Protein AF-A0A8H7N0M4-F1 (afdb_monomer)

Organism: Bionectria ochroleuca (NCBI:txid29856)

Mean predicted aligned error: 11.29 Å

Nearest PDB structures (foldseek):
  6o60-assembly1_C  TM=7.473E-01  e=7.777E-02  Homo sapiens
  1fs2-assembly1_C  TM=5.526E-01  e=7.542E-01  Homo sapiens
  5hzr-assembly1_A  TM=4.269E-01  e=5.335E+00  Thermothelomyces thermophilus ATCC 42464
  4cdg-assembly1_A  TM=2.765E-01  e=8.839E+00  Homo sapiens

Structure (mmCIF, N/CA/C/O backbone):
data_AF-A0A8H7N0M4-F1
#
_entry.id   AF-A0A8H7N0M4-F1
#
loop_
_atom_site.group_PDB
_atom_site.id
_atom_site.type_symbol
_atom_site.label_atom_id
_atom_site.label_alt_id
_atom_site.label_comp_id
_atom_site.label_asym_id
_atom_site.label_entity_id
_atom_site.label_seq_id
_atom_site.pdbx_PDB_ins_code
_atom_site.Cartn_x
_atom_site.Cartn_y
_atom_site.Cartn_z
_atom_site.occupancy
_atom_site.B_iso_or_equiv
_atom_site.auth_seq_id
_atom_site.auth_comp_id
_atom_site.auth_asym_id
_atom_site.auth_atom_id
_atom_site.pdbx_PDB_model_num
ATOM 1 N N . MET A 1 1 ? -37.286 21.364 18.394 1.00 40.56 1 MET A N 1
ATOM 2 C CA . MET A 1 1 ? -36.042 21.960 18.917 1.00 40.56 1 MET A CA 1
ATOM 3 C C . MET A 1 1 ? -35.105 20.818 19.256 1.00 40.56 1 MET A C 1
ATOM 5 O O . MET A 1 1 ? -35.289 20.186 20.285 1.00 40.56 1 MET A O 1
ATOM 9 N N . LEU A 1 2 ? -34.207 20.473 18.334 1.00 48.31 2 LEU A N 1
ATOM 10 C CA . LEU A 1 2 ? -33.086 19.583 18.626 1.00 48.31 2 LEU A CA 1
ATOM 11 C C . LEU A 1 2 ? -32.040 20.456 19.313 1.00 48.31 2 LEU A C 1
ATOM 13 O O . LEU A 1 2 ? -31.612 21.458 18.748 1.00 48.31 2 LEU A O 1
ATOM 17 N N . SER A 1 3 ? -31.740 20.155 20.569 1.00 50.47 3 SER A N 1
ATOM 18 C CA . SER A 1 3 ? -30.625 20.766 21.277 1.00 50.47 3 SER A CA 1
ATOM 19 C 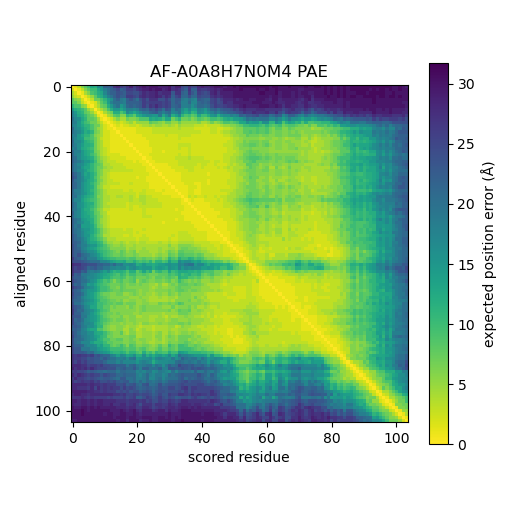C . SER A 1 3 ? -29.337 20.253 20.638 1.00 50.47 3 SER A C 1
ATOM 21 O O . SER A 1 3 ? -28.960 19.105 20.872 1.00 50.47 3 SER A O 1
ATOM 23 N N . ASP A 1 4 ? -28.701 21.077 19.809 1.00 56.78 4 ASP A N 1
ATOM 24 C CA . ASP A 1 4 ? -27.330 20.849 19.363 1.00 56.78 4 ASP A CA 1
ATOM 25 C C . ASP A 1 4 ? -26.419 20.969 20.585 1.00 56.78 4 ASP A C 1
ATOM 27 O O . ASP A 1 4 ? -26.105 22.065 21.050 1.00 56.78 4 ASP A O 1
ATOM 31 N N . ASP A 1 5 ? -26.064 19.821 21.158 1.00 61.25 5 ASP A N 1
ATOM 32 C CA . ASP A 1 5 ? -25.096 19.731 22.240 1.00 61.25 5 ASP A CA 1
ATOM 33 C C . ASP A 1 5 ? -23.703 20.048 21.657 1.00 61.25 5 ASP A C 1
ATOM 35 O O . ASP A 1 5 ? -23.198 19.266 20.835 1.00 61.25 5 ASP A O 1
ATOM 39 N N . PRO A 1 6 ? -23.068 21.177 22.034 1.00 57.22 6 PRO A N 1
ATOM 40 C CA . PRO A 1 6 ? -21.810 21.642 21.442 1.00 57.22 6 PRO A CA 1
ATOM 41 C C . PRO A 1 6 ? -20.619 20.716 21.739 1.00 57.22 6 PRO A C 1
ATOM 43 O O . PRO A 1 6 ? -19.531 20.926 21.208 1.00 57.22 6 PRO A O 1
ATOM 46 N N . ASN A 1 7 ? -20.827 19.684 22.565 1.00 55.97 7 ASN A N 1
ATOM 47 C CA . ASN A 1 7 ? -19.855 18.650 22.906 1.00 55.97 7 ASN A CA 1
ATOM 48 C C . ASN A 1 7 ? -20.268 17.241 22.461 1.00 55.97 7 ASN A C 1
ATOM 50 O O . ASN A 1 7 ? -19.643 16.266 22.894 1.00 55.97 7 ASN A O 1
ATOM 54 N N . SER A 1 8 ? -21.266 17.096 21.580 1.00 59.00 8 SER A N 1
ATOM 55 C CA . SER A 1 8 ? -21.537 15.810 20.931 1.00 59.00 8 SER A CA 1
ATOM 56 C C . SER A 1 8 ? -20.388 15.476 19.974 1.00 59.00 8 SER A C 1
ATOM 58 O O . SER A 1 8 ? -20.399 15.731 18.775 1.00 59.00 8 SER A O 1
ATOM 60 N N . ASN A 1 9 ? -19.314 14.933 20.537 1.00 61.47 9 ASN A N 1
ATOM 61 C CA . ASN A 1 9 ? -18.162 14.461 19.797 1.00 61.47 9 ASN A CA 1
ATOM 62 C C . ASN A 1 9 ? -18.599 13.172 19.090 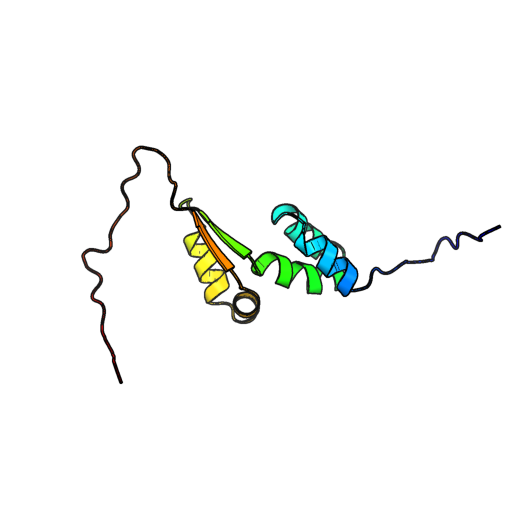1.00 61.47 9 ASN A C 1
ATOM 64 O O . ASN A 1 9 ? -18.399 12.069 19.606 1.00 61.47 9 ASN A O 1
ATOM 68 N N . VAL A 1 10 ? -19.313 13.323 17.969 1.00 67.56 10 VAL A N 1
ATOM 69 C CA . VAL A 1 10 ? -19.811 12.222 17.144 1.00 67.56 10 VAL A CA 1
ATOM 70 C C . VAL A 1 10 ? -18.592 11.472 16.622 1.00 67.56 10 VAL A C 1
ATOM 72 O O . VAL A 1 10 ? -17.989 11.818 15.607 1.00 67.56 10 VAL A O 1
ATOM 75 N N . LYS A 1 11 ? -18.182 10.445 17.365 1.00 72.38 11 LYS A N 1
ATOM 76 C CA . LYS A 1 11 ? -17.113 9.546 16.955 1.00 72.38 11 LYS A CA 1
ATOM 77 C C . LYS A 1 11 ? -17.670 8.637 15.874 1.00 72.38 11 LYS A C 1
ATOM 79 O O . LYS A 1 11 ? -18.514 7.786 16.144 1.00 72.38 11 LYS A O 1
ATOM 84 N N . LEU A 1 12 ? -17.172 8.812 14.656 1.00 81.75 12 LEU A N 1
ATOM 85 C CA . LEU A 1 12 ? -17.388 7.847 13.586 1.00 81.75 12 LEU A CA 1
ATOM 86 C C . LEU A 1 12 ? -16.882 6.477 14.049 1.00 81.75 12 LEU A C 1
ATOM 88 O O . LEU A 1 12 ? -15.786 6.369 14.610 1.00 81.75 12 LEU A O 1
ATOM 92 N N . SER A 1 13 ? -17.685 5.437 13.824 1.00 88.75 13 SER A N 1
ATOM 93 C CA . SER A 1 13 ? -17.256 4.070 14.105 1.00 88.75 13 SER A CA 1
ATOM 94 C C . SER A 1 13 ? -16.079 3.687 13.203 1.00 88.75 13 SER A C 1
ATOM 96 O O . SER A 1 13 ? -15.897 4.240 12.113 1.00 88.75 13 SER A O 1
ATOM 98 N N . ALA A 1 14 ? -15.282 2.714 13.648 1.00 88.06 14 ALA A N 1
ATOM 99 C CA . ALA A 1 14 ? -14.167 2.197 12.859 1.00 88.06 14 ALA A CA 1
ATOM 100 C C . ALA A 1 14 ? -14.628 1.671 11.487 1.00 88.06 14 ALA A C 1
ATOM 102 O O . ALA A 1 14 ? -13.930 1.877 10.498 1.00 88.06 14 ALA A O 1
ATOM 103 N N . ASP A 1 15 ? -15.822 1.076 11.411 1.00 88.75 15 ASP A N 1
ATOM 104 C CA . ASP A 1 15 ? -16.393 0.551 10.166 1.00 88.75 15 ASP A CA 1
ATOM 105 C C . ASP A 1 15 ? -16.710 1.661 9.159 1.00 88.75 15 ASP A C 1
ATOM 107 O O . ASP A 1 15 ? -16.426 1.528 7.967 1.00 88.75 15 ASP A O 1
ATOM 111 N N . ILE A 1 16 ? -17.247 2.791 9.632 1.00 91.50 16 ILE A N 1
ATOM 112 C CA . ILE A 1 16 ? -17.520 3.943 8.767 1.00 91.50 16 ILE A CA 1
ATOM 113 C C . ILE A 1 16 ? -16.203 4.567 8.299 1.00 91.50 16 ILE A C 1
ATOM 115 O O . ILE A 1 16 ? -16.048 4.849 7.111 1.00 91.50 16 ILE A O 1
ATOM 119 N N . LEU A 1 17 ? -15.228 4.730 9.201 1.00 91.12 17 LEU A N 1
ATOM 120 C CA . LEU A 1 17 ? -13.894 5.215 8.834 1.00 91.12 17 LEU A CA 1
ATOM 121 C C . LEU A 1 17 ? -13.243 4.309 7.788 1.00 91.12 17 LEU A C 1
ATOM 123 O O . LEU A 1 17 ? -12.686 4.794 6.807 1.00 91.12 17 LEU A O 1
ATOM 127 N N . TYR A 1 18 ? -13.363 2.995 7.957 1.00 90.62 18 TYR A N 1
ATOM 128 C CA . TYR A 1 18 ? -12.838 2.013 7.022 1.00 90.62 18 TYR A CA 1
ATOM 129 C C . TYR A 1 18 ? -13.492 2.134 5.645 1.00 90.62 18 TYR A C 1
ATOM 131 O O . TYR A 1 18 ? -12.799 2.153 4.624 1.00 90.62 18 TYR A O 1
ATOM 139 N N . PHE A 1 19 ? -14.820 2.268 5.606 1.00 90.88 19 PHE A N 1
ATOM 140 C CA . PHE A 1 19 ? -15.558 2.461 4.365 1.00 90.88 19 PHE A CA 1
ATOM 141 C C . PHE A 1 19 ? -15.111 3.734 3.632 1.00 90.88 19 PHE A C 1
ATOM 143 O O . PHE A 1 19 ? -14.792 3.676 2.442 1.00 90.88 19 PHE A O 1
ATOM 150 N N . VAL A 1 20 ? -14.994 4.861 4.340 1.00 92.25 20 VAL A N 1
ATOM 151 C CA . VAL A 1 20 ? -14.502 6.130 3.773 1.00 92.25 20 VAL A CA 1
ATOM 152 C C . VAL A 1 20 ? -13.075 5.971 3.235 1.00 92.25 20 VAL A C 1
ATOM 154 O O . VAL A 1 20 ? -12.795 6.281 2.074 1.00 92.25 20 VAL A O 1
ATOM 157 N N . PHE A 1 21 ? -12.174 5.413 4.044 1.00 92.12 21 PHE A N 1
ATOM 158 C CA . PHE A 1 21 ? -10.766 5.231 3.689 1.00 92.12 21 PHE A CA 1
ATOM 159 C C . PHE A 1 21 ? -10.558 4.277 2.510 1.00 92.12 21 PHE A C 1
ATOM 161 O O . PHE A 1 21 ? -9.612 4.448 1.745 1.00 92.12 21 PHE A O 1
ATOM 168 N N . SER A 1 22 ? -11.464 3.324 2.280 1.00 87.75 22 SER A N 1
ATOM 169 C CA . SER A 1 22 ? -11.382 2.426 1.121 1.00 87.75 22 SER A CA 1
ATOM 170 C C . SER A 1 22 ? -11.547 3.131 -0.240 1.00 87.75 22 SER A C 1
ATOM 172 O O . SER A 1 22 ? -11.081 2.602 -1.257 1.00 87.75 22 SER A O 1
ATOM 174 N N . HIS A 1 23 ? -12.134 4.335 -0.243 1.00 90.00 23 HIS A N 1
ATOM 175 C CA . HIS A 1 23 ? -12.357 5.189 -1.418 1.00 90.00 23 HIS A CA 1
ATOM 176 C C . HIS A 1 23 ? -11.430 6.413 -1.463 1.00 90.00 23 HIS A C 1
ATOM 178 O O . HIS A 1 23 ? -11.515 7.221 -2.384 1.00 90.00 23 HIS A O 1
ATOM 184 N N . THR A 1 24 ? -10.553 6.556 -0.473 1.00 90.62 24 THR A N 1
ATOM 185 C CA . THR A 1 24 ? -9.638 7.692 -0.343 1.00 90.62 24 THR A CA 1
ATOM 186 C C . THR A 1 24 ? -8.296 7.377 -1.014 1.00 90.62 24 THR A C 1
ATOM 188 O O . THR A 1 24 ? -7.837 6.233 -1.019 1.00 90.62 24 THR A O 1
ATOM 191 N N . ASP A 1 25 ? -7.650 8.383 -1.597 1.00 88.62 25 ASP A N 1
ATOM 192 C CA . ASP A 1 25 ? -6.338 8.254 -2.228 1.00 88.62 25 ASP A CA 1
ATOM 193 C C . ASP A 1 25 ? -5.202 8.124 -1.194 1.00 88.62 25 ASP A C 1
ATOM 195 O O . ASP A 1 25 ? -5.322 8.521 -0.033 1.00 88.62 25 ASP A O 1
ATOM 199 N N . GLN A 1 26 ? -4.063 7.551 -1.606 1.00 86.56 26 GLN A N 1
ATOM 200 C CA . GLN A 1 26 ? -2.939 7.302 -0.693 1.00 86.56 26 GLN A CA 1
ATOM 201 C C . GLN A 1 26 ? -2.412 8.565 0.025 1.00 86.56 26 GLN A C 1
ATOM 203 O O . GLN A 1 26 ? -2.168 8.474 1.231 1.00 86.56 26 GLN A O 1
ATOM 208 N N . PRO A 1 27 ? -2.208 9.718 -0.649 1.00 89.56 27 PRO A N 1
ATOM 209 C CA . PRO A 1 27 ? -1.795 10.955 0.016 1.00 89.56 27 PRO A CA 1
ATOM 210 C C . PRO A 1 27 ? -2.731 11.357 1.158 1.00 89.56 27 PRO A C 1
ATOM 212 O O . PRO A 1 27 ? -2.276 11.597 2.277 1.00 89.56 27 PRO A O 1
ATOM 215 N N . THR A 1 28 ? -4.039 11.345 0.913 1.00 91.69 28 THR A N 1
ATOM 216 C CA . THR A 1 28 ? -5.029 11.689 1.935 1.00 91.69 28 THR A CA 1
ATOM 217 C C . THR A 1 28 ? -5.049 10.657 3.062 1.00 91.69 28 THR A C 1
ATOM 219 O O . THR A 1 28 ? -5.034 11.039 4.230 1.00 91.69 28 THR A O 1
ATOM 222 N N . LEU A 1 29 ? -4.950 9.356 2.756 1.00 91.62 29 LEU A N 1
ATOM 223 C CA . LEU A 1 29 ? -4.833 8.304 3.775 1.00 91.62 29 LEU A CA 1
ATOM 224 C C . LEU A 1 29 ? -3.611 8.481 4.686 1.00 91.62 29 LEU A C 1
ATOM 226 O O . LEU A 1 29 ? -3.698 8.199 5.882 1.00 91.62 29 LEU A O 1
ATOM 230 N N . ARG A 1 30 ? -2.477 8.972 4.161 1.00 91.56 30 ARG A N 1
ATOM 231 C CA . ARG A 1 30 ? -1.302 9.300 4.990 1.00 91.56 30 ARG A CA 1
ATOM 232 C C . ARG A 1 30 ? -1.628 10.395 6.000 1.00 91.56 30 ARG A C 1
ATOM 234 O O . ARG A 1 30 ? -1.266 10.246 7.164 1.00 91.56 30 ARG A O 1
ATOM 241 N N . ASN A 1 31 ? -2.350 11.430 5.581 1.00 94.44 31 ASN A N 1
ATOM 242 C CA . ASN A 1 31 ? -2.766 12.521 6.462 1.00 94.44 31 ASN A CA 1
ATOM 243 C C . ASN A 1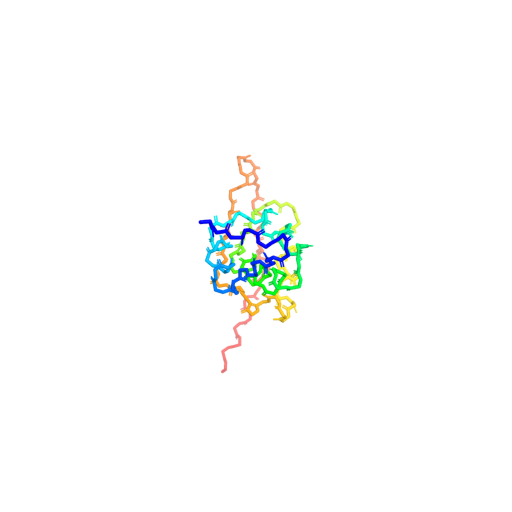 31 ? -3.823 12.062 7.478 1.00 94.44 31 ASN A C 1
ATOM 245 O O . ASN A 1 31 ? -3.756 12.443 8.644 1.00 94.44 31 ASN A O 1
ATOM 249 N N . CYS A 1 32 ? -4.744 11.173 7.087 1.00 92.44 32 CYS A N 1
ATOM 250 C CA . CYS A 1 32 ? -5.759 10.621 7.988 1.00 92.44 32 CYS A CA 1
ATOM 251 C C . CYS A 1 32 ? -5.160 9.898 9.204 1.00 92.44 32 CYS A C 1
ATOM 253 O O . CYS A 1 32 ? -5.767 9.899 10.275 1.00 92.44 32 CYS A O 1
ATOM 255 N N . ARG A 1 33 ? -3.947 9.340 9.083 1.00 92.69 33 ARG A N 1
ATOM 256 C CA . ARG A 1 33 ? -3.230 8.715 10.209 1.00 92.69 33 ARG A CA 1
ATOM 257 C C . ARG A 1 33 ? -2.874 9.698 11.326 1.00 92.69 33 ARG A C 1
ATOM 259 O O . ARG A 1 33 ? -2.631 9.263 12.445 1.00 92.69 33 ARG A O 1
ATOM 266 N N . LEU A 1 34 ? -2.845 10.996 11.032 1.00 93.25 34 LEU A N 1
ATOM 267 C CA . LEU A 1 34 ? -2.482 12.050 11.980 1.00 93.25 34 LEU A CA 1
ATOM 268 C C . LEU A 1 34 ? -3.700 12.660 12.693 1.00 93.25 34 LEU A C 1
ATOM 270 O O . LEU A 1 34 ? -3.525 13.432 13.628 1.00 93.25 34 LEU A O 1
ATOM 274 N N . LEU A 1 35 ? -4.928 12.319 12.278 1.00 89.38 35 LEU A N 1
ATOM 275 C CA . LEU A 1 35 ? -6.154 12.930 12.809 1.00 89.38 35 LEU A CA 1
ATOM 276 C C . LEU A 1 35 ? -6.496 12.461 14.229 1.00 89.38 35 LEU A C 1
ATOM 278 O O . LEU A 1 35 ? -6.984 13.235 15.044 1.00 89.38 35 LEU A O 1
ATOM 282 N N . SER A 1 36 ? -6.308 11.171 14.513 1.00 89.31 36 SER A N 1
ATOM 283 C CA . SER A 1 36 ? -6.549 10.568 15.829 1.00 89.31 36 SER A CA 1
ATOM 284 C C . SER A 1 36 ? -5.971 9.153 15.892 1.00 89.31 36 SER A C 1
ATOM 286 O O . SER A 1 36 ? -5.697 8.542 14.858 1.00 89.31 36 SER A O 1
ATOM 288 N N . HIS A 1 37 ? -5.867 8.577 17.094 1.00 88.69 37 HIS A N 1
ATOM 289 C CA . HIS A 1 37 ? -5.485 7.168 17.260 1.00 88.69 37 HIS A CA 1
ATOM 290 C C . HIS A 1 37 ? -6.430 6.196 16.532 1.00 88.69 37 HIS A C 1
ATOM 292 O O . HIS A 1 37 ? -5.956 5.245 15.916 1.00 88.69 37 HIS A O 1
ATOM 298 N N . SER A 1 38 ? -7.745 6.454 16.556 1.00 88.50 38 SER A N 1
ATOM 299 C CA . SER A 1 38 ? -8.745 5.633 15.849 1.00 88.50 38 SER A CA 1
ATOM 300 C C . SER A 1 38 ? -8.586 5.739 14.331 1.00 88.50 38 SER A C 1
ATOM 302 O O . SER A 1 38 ? -8.562 4.741 13.618 1.00 88.50 38 SER A O 1
ATOM 304 N N . ALA A 1 39 ? -8.386 6.954 13.817 1.00 90.31 39 ALA A N 1
ATOM 305 C CA . ALA A 1 39 ? -8.124 7.139 12.396 1.00 90.31 39 ALA A CA 1
ATOM 306 C C . ALA A 1 39 ? -6.807 6.464 11.981 1.00 90.31 39 ALA A C 1
ATOM 308 O O . ALA A 1 39 ? -6.754 5.834 10.931 1.00 90.31 39 ALA A O 1
ATOM 309 N N . CYS A 1 40 ? -5.768 6.511 12.819 1.00 91.56 40 CYS A N 1
ATOM 310 C CA . CYS A 1 40 ? -4.492 5.846 12.561 1.00 91.56 40 CYS A CA 1
ATOM 311 C C . CYS A 1 40 ? -4.620 4.321 12.453 1.00 91.56 40 CYS A C 1
ATOM 313 O O . CYS A 1 40 ? -4.065 3.736 11.515 1.00 91.56 40 CYS A O 1
ATOM 315 N N . SER A 1 41 ? -5.370 3.683 13.359 1.00 91.25 41 SER A N 1
ATOM 316 C CA . SER A 1 41 ? -5.545 2.224 13.359 1.00 91.25 41 SER A CA 1
ATOM 317 C C . SER A 1 41 ? -6.317 1.715 12.139 1.00 91.25 41 SER A C 1
ATOM 319 O O . SER A 1 41 ? -6.077 0.592 11.704 1.00 91.25 41 SER A O 1
ATOM 321 N N . VAL A 1 42 ? -7.181 2.541 11.539 1.00 92.75 42 VAL A N 1
ATOM 322 C CA . VAL A 1 42 ? -7.965 2.180 10.343 1.00 92.75 42 VAL A CA 1
ATOM 323 C C . VAL A 1 42 ? -7.290 2.625 9.036 1.00 92.75 42 VAL A C 1
ATOM 325 O O . VAL A 1 42 ? -7.295 1.898 8.036 1.00 92.75 42 VAL A O 1
ATOM 328 N N . ALA A 1 43 ? -6.664 3.805 9.021 1.00 92.62 43 ALA A N 1
ATOM 329 C CA . ALA A 1 43 ? -5.994 4.352 7.842 1.00 92.62 43 ALA A CA 1
ATOM 330 C C . ALA A 1 43 ? -4.709 3.591 7.506 1.00 92.62 43 ALA A C 1
ATOM 332 O O . ALA A 1 43 ? -4.399 3.417 6.330 1.00 92.62 43 ALA A O 1
ATOM 333 N N . THR A 1 44 ? -3.976 3.103 8.515 1.00 90.62 44 THR A N 1
ATOM 334 C CA . THR A 1 44 ? -2.720 2.372 8.293 1.00 90.62 44 THR A CA 1
ATOM 335 C C . THR A 1 44 ? -2.951 1.093 7.472 1.00 90.62 44 THR A C 1
ATOM 337 O O . THR A 1 44 ? -2.382 1.005 6.383 1.00 90.62 44 THR A O 1
ATOM 340 N N . PRO A 1 45 ? -3.841 0.157 7.858 1.00 90.50 45 PRO A N 1
ATOM 341 C CA . PRO A 1 45 ? -4.149 -1.005 7.021 1.00 90.50 45 PRO A CA 1
ATOM 342 C C . PRO A 1 45 ? -4.656 -0.620 5.626 1.00 90.50 45 PRO A C 1
ATOM 344 O O . PRO A 1 45 ? -4.264 -1.226 4.630 1.00 90.50 45 PRO A O 1
ATOM 347 N N . SER A 1 46 ? -5.492 0.418 5.537 1.00 89.50 46 SER A N 1
ATOM 348 C CA . SER A 1 46 ? -6.065 0.886 4.268 1.00 89.50 46 SER A CA 1
ATOM 349 C C . SER A 1 46 ? -4.999 1.416 3.301 1.00 89.50 46 SER A C 1
ATOM 351 O O . SER A 1 46 ? -5.069 1.144 2.103 1.00 89.50 46 SER A O 1
ATOM 353 N N . LEU A 1 47 ? -3.983 2.110 3.823 1.00 89.62 47 LEU A N 1
ATOM 354 C CA . LEU A 1 47 ? -2.858 2.643 3.055 1.00 89.62 47 LEU A CA 1
ATOM 355 C C . LEU A 1 47 ? -1.984 1.528 2.466 1.00 89.62 47 LEU A C 1
ATOM 357 O O . LEU A 1 47 ? -1.576 1.612 1.308 1.00 89.62 47 LEU A O 1
ATOM 361 N N . PHE A 1 48 ? -1.709 0.481 3.249 1.00 89.19 48 PHE A N 1
ATOM 362 C CA . PHE A 1 48 ? -0.831 -0.622 2.838 1.00 89.19 48 PHE A CA 1
ATOM 363 C C . PHE A 1 48 ? -1.559 -1.742 2.086 1.00 89.19 48 PHE A C 1
ATOM 365 O O . PHE A 1 48 ? -0.913 -2.554 1.429 1.00 89.19 48 PHE A O 1
ATOM 372 N N . ARG A 1 49 ? -2.899 -1.750 2.081 1.00 89.38 49 ARG A N 1
ATOM 373 C CA . ARG A 1 49 ? -3.712 -2.736 1.352 1.00 89.38 49 ARG A CA 1
ATOM 374 C C . ARG A 1 49 ? -3.398 -2.809 -0.140 1.00 89.38 49 AR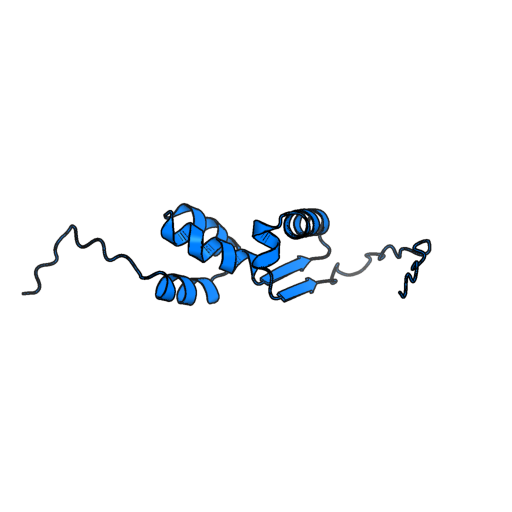G A C 1
ATOM 376 O O . ARG A 1 49 ? -3.404 -3.900 -0.714 1.00 89.38 49 ARG A O 1
ATOM 383 N N . ARG A 1 50 ? -3.153 -1.658 -0.768 1.00 87.44 50 ARG A N 1
ATOM 384 C CA . ARG A 1 50 ? -2.825 -1.535 -2.194 1.00 87.44 50 ARG A CA 1
ATOM 385 C C . ARG A 1 50 ? -1.487 -0.825 -2.347 1.00 87.44 50 ARG A C 1
ATOM 387 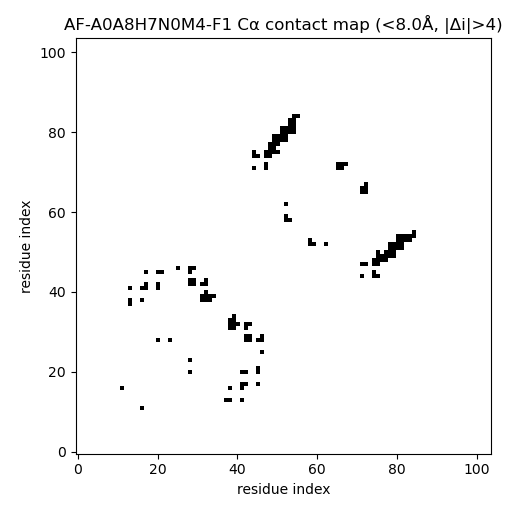O O . ARG A 1 50 ? -1.430 0.398 -2.253 1.00 87.44 50 ARG A O 1
ATOM 394 N N . LEU A 1 51 ? -0.430 -1.587 -2.616 1.00 86.88 51 LEU A N 1
ATOM 395 C CA . LEU A 1 51 ? 0.880 -1.039 -2.957 1.00 86.88 51 LEU A CA 1
ATOM 396 C C . LEU A 1 51 ? 0.962 -0.828 -4.464 1.00 86.88 51 LEU A C 1
ATOM 398 O O . LEU A 1 51 ? 0.715 -1.754 -5.233 1.00 86.88 51 LEU A O 1
ATOM 402 N N . ARG A 1 52 ? 1.324 0.382 -4.885 1.00 84.94 52 ARG A N 1
ATOM 403 C CA . ARG A 1 52 ? 1.671 0.672 -6.275 1.00 84.94 52 ARG A CA 1
ATOM 404 C C . ARG A 1 52 ? 3.160 0.953 -6.338 1.00 84.94 52 ARG A C 1
ATOM 406 O O . ARG A 1 52 ? 3.613 1.892 -5.695 1.00 84.94 52 ARG A O 1
ATOM 413 N N . LEU A 1 53 ? 3.879 0.125 -7.078 1.00 85.88 53 LEU A N 1
ATOM 414 C CA . LEU A 1 53 ? 5.301 0.258 -7.342 1.00 85.88 53 LEU A CA 1
ATOM 415 C C . LEU A 1 53 ? 5.431 0.801 -8.753 1.00 85.88 53 LEU A C 1
ATOM 417 O O . LEU A 1 53 ? 5.131 0.089 -9.706 1.00 85.88 53 LEU A O 1
ATOM 421 N N . SER A 1 54 ? 5.806 2.064 -8.888 1.00 81.81 54 SER A N 1
ATOM 422 C CA . SER A 1 54 ? 6.248 2.588 -10.177 1.00 81.81 54 SER A CA 1
ATOM 423 C C . SER A 1 54 ? 7.722 2.281 -10.366 1.00 81.81 54 SER A C 1
ATOM 425 O O . SER A 1 54 ? 8.472 2.246 -9.395 1.00 81.81 54 SER A O 1
ATOM 427 N N . ALA A 1 55 ? 8.163 2.150 -11.609 1.00 72.81 55 ALA A N 1
ATOM 428 C CA . ALA A 1 55 ? 9.578 2.043 -11.959 1.00 72.81 55 ALA A CA 1
ATOM 429 C C . ALA A 1 55 ? 10.379 3.359 -11.762 1.00 72.81 55 ALA A C 1
ATOM 431 O O . ALA A 1 55 ? 11.403 3.583 -12.400 1.00 72.81 55 ALA A O 1
ATOM 432 N N . ALA A 1 56 ? 9.903 4.226 -10.865 1.00 69.50 56 ALA A N 1
ATOM 433 C CA . ALA A 1 56 ? 10.575 5.434 -10.412 1.00 69.50 56 ALA A CA 1
ATOM 434 C C . ALA A 1 56 ? 11.572 5.111 -9.285 1.00 69.50 56 ALA A C 1
ATOM 436 O O . ALA A 1 56 ? 11.428 4.110 -8.577 1.00 69.50 56 ALA A O 1
ATOM 437 N N . GLU A 1 57 ? 12.564 5.979 -9.097 1.00 70.19 57 GLU A N 1
ATOM 438 C CA . GLU A 1 57 ? 13.568 5.831 -8.040 1.00 70.19 57 GLU A CA 1
ATOM 439 C C . GLU A 1 57 ? 12.926 5.787 -6.638 1.00 70.19 57 GLU A C 1
ATOM 441 O O . GLU A 1 57 ? 11.993 6.534 -6.339 1.00 70.19 57 GLU A O 1
ATOM 446 N N . GLY A 1 58 ? 13.422 4.900 -5.767 1.00 74.00 58 GLY A N 1
ATOM 447 C CA . GLY A 1 58 ? 13.001 4.794 -4.362 1.00 74.00 58 GLY A CA 1
ATOM 448 C C . GLY A 1 58 ? 11.810 3.866 -4.087 1.00 74.00 58 GLY A C 1
ATOM 449 O O . GLY A 1 58 ? 11.538 3.518 -2.934 1.00 74.00 58 GLY A O 1
ATOM 450 N N . GLU A 1 59 ? 11.074 3.439 -5.116 1.00 80.94 59 GLU A N 1
ATOM 451 C CA . GLU A 1 59 ? 9.893 2.581 -4.947 1.00 80.94 59 GLU A CA 1
ATOM 452 C C . GLU A 1 59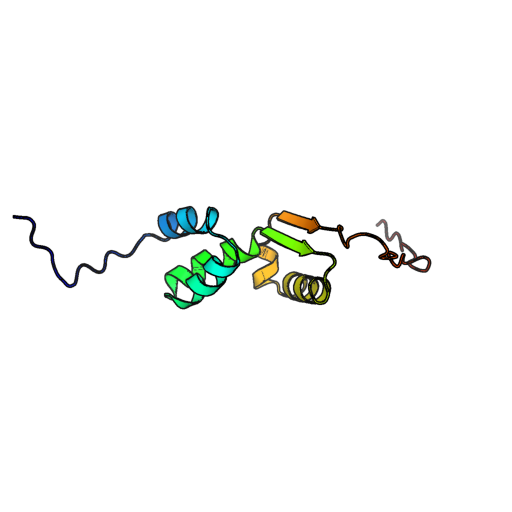 ? 10.255 1.126 -4.619 1.00 80.94 59 GLU A C 1
ATOM 454 O O . GLU A 1 59 ? 9.523 0.458 -3.882 1.00 80.94 59 GLU A O 1
ATOM 459 N N . ALA A 1 60 ? 11.409 0.651 -5.096 1.00 80.81 60 ALA A N 1
ATOM 460 C CA . ALA A 1 60 ? 11.944 -0.664 -4.749 1.00 80.81 60 ALA A CA 1
ATOM 461 C C . ALA A 1 60 ? 12.356 -0.723 -3.270 1.00 80.81 60 ALA A C 1
ATOM 463 O O . ALA A 1 60 ? 12.002 -1.663 -2.560 1.00 80.81 60 ALA A O 1
ATOM 464 N N . GLU A 1 61 ? 13.030 0.310 -2.771 1.00 86.88 61 GLU A N 1
ATOM 465 C CA . GLU A 1 61 ? 13.424 0.447 -1.369 1.00 86.88 61 GLU A CA 1
ATOM 466 C C . GLU A 1 61 ? 12.192 0.550 -0.467 1.00 86.88 61 GLU A C 1
ATOM 468 O O . GLU A 1 61 ? 12.113 -0.117 0.567 1.00 86.88 61 GLU A O 1
ATOM 473 N N . ARG A 1 62 ? 11.184 1.328 -0.886 1.00 85.62 62 ARG A N 1
ATOM 474 C CA . ARG A 1 62 ? 9.903 1.423 -0.178 1.00 85.62 62 ARG A CA 1
ATOM 475 C C . ARG A 1 62 ? 9.201 0.070 -0.110 1.00 85.62 62 ARG A C 1
ATOM 477 O O . ARG A 1 62 ? 8.669 -0.289 0.940 1.00 85.62 62 ARG A O 1
ATOM 484 N N . PHE A 1 63 ? 9.199 -0.682 -1.208 1.00 87.31 63 PHE A N 1
ATOM 485 C CA . PHE A 1 63 ? 8.649 -2.033 -1.233 1.00 87.31 63 PHE A CA 1
ATOM 486 C C . PHE A 1 63 ? 9.391 -2.966 -0.281 1.00 87.31 63 PHE A C 1
ATOM 488 O O . PHE A 1 63 ? 8.750 -3.632 0.529 1.00 87.31 63 PHE A O 1
ATOM 495 N N . LEU A 1 64 ? 10.725 -2.982 -0.339 1.00 88.69 64 LEU A N 1
ATOM 496 C CA . LEU A 1 64 ? 11.558 -3.803 0.538 1.00 88.69 64 LEU A CA 1
ATOM 497 C C . LEU A 1 64 ? 11.308 -3.474 2.010 1.00 88.69 64 LEU A C 1
ATOM 499 O O . LEU A 1 64 ? 11.131 -4.389 2.810 1.00 88.69 64 LEU A O 1
ATOM 503 N N . HIS A 1 65 ? 11.198 -2.190 2.355 1.00 89.44 65 HIS A N 1
ATOM 504 C CA . HIS A 1 65 ? 10.856 -1.759 3.707 1.00 89.44 65 HIS A CA 1
ATOM 505 C C . HIS A 1 65 ? 9.506 -2.329 4.172 1.00 89.44 65 HIS A C 1
ATOM 507 O O . HIS A 1 65 ? 9.402 -2.860 5.278 1.00 89.44 65 HIS A O 1
ATOM 513 N N . VAL A 1 66 ? 8.473 -2.266 3.323 1.00 88.50 66 VAL A N 1
ATOM 514 C CA . VAL A 1 66 ? 7.154 -2.838 3.642 1.00 88.50 66 VAL A CA 1
ATOM 515 C C . VAL A 1 66 ? 7.213 -4.364 3.740 1.00 88.50 66 VAL A C 1
ATOM 517 O O . VAL A 1 66 ? 6.611 -4.932 4.645 1.00 88.50 66 VAL A O 1
ATOM 520 N N . ALA A 1 67 ? 7.951 -5.031 2.851 1.00 88.75 67 ALA A N 1
ATOM 521 C CA . ALA A 1 67 ? 8.078 -6.486 2.832 1.00 88.75 67 ALA A CA 1
ATOM 522 C C . ALA A 1 67 ? 8.836 -7.036 4.057 1.00 88.75 67 ALA A C 1
ATOM 524 O O . ALA A 1 67 ? 8.479 -8.091 4.588 1.00 88.75 67 ALA A O 1
ATOM 525 N N . GLN A 1 68 ? 9.860 -6.317 4.525 1.00 93.00 68 GLN A N 1
ATOM 526 C CA . GLN A 1 68 ? 10.661 -6.682 5.697 1.00 93.00 68 GLN A CA 1
ATOM 527 C C . GLN A 1 68 ? 9.943 -6.386 7.020 1.00 93.00 68 GLN A C 1
ATOM 529 O O . GLN A 1 68 ? 10.208 -7.048 8.022 1.00 93.00 68 GLN A O 1
ATOM 534 N N . ASN A 1 69 ? 9.018 -5.425 7.038 1.00 91.56 69 ASN A N 1
ATOM 535 C CA . ASN A 1 69 ? 8.262 -5.079 8.233 1.00 91.56 69 ASN A CA 1
ATOM 536 C C . ASN A 1 69 ? 6.999 -5.946 8.367 1.00 91.56 69 ASN A C 1
ATOM 538 O O . ASN A 1 69 ? 6.008 -5.746 7.664 1.00 91.56 69 ASN A O 1
ATOM 542 N N . GLU A 1 70 ? 7.005 -6.882 9.319 1.00 89.94 70 GLU A N 1
ATOM 543 C CA . GLU A 1 70 ? 5.888 -7.807 9.551 1.00 89.94 70 GLU A CA 1
ATOM 544 C C . GLU A 1 70 ? 4.545 -7.109 9.814 1.00 89.94 70 GLU A C 1
ATOM 546 O O . GLU A 1 70 ? 3.513 -7.532 9.289 1.00 89.94 70 GLU A O 1
ATOM 551 N N . SER A 1 71 ? 4.563 -6.002 10.558 1.00 87.75 71 SER A N 1
ATOM 552 C CA . SER A 1 71 ? 3.353 -5.237 10.875 1.00 87.75 71 SER A CA 1
ATOM 553 C C . SER A 1 71 ? 2.745 -4.532 9.660 1.00 87.75 71 SER A C 1
ATOM 555 O O . SER A 1 71 ? 1.563 -4.209 9.662 1.00 87.75 71 SER A O 1
ATOM 557 N N . LEU A 1 72 ? 3.536 -4.299 8.608 1.00 88.06 72 LEU A N 1
ATOM 558 C CA . LEU A 1 72 ? 3.068 -3.670 7.376 1.00 88.06 72 LEU A CA 1
ATOM 559 C C . LEU A 1 72 ? 2.706 -4.716 6.323 1.00 88.06 72 LEU A C 1
ATOM 561 O O . LEU A 1 72 ? 1.664 -4.596 5.675 1.00 88.06 72 LEU A O 1
ATOM 565 N N . ARG A 1 73 ? 3.525 -5.768 6.174 1.00 90.38 73 ARG A N 1
ATOM 566 C CA . ARG A 1 73 ? 3.312 -6.817 5.164 1.00 90.38 73 ARG A CA 1
ATOM 567 C C . ARG A 1 73 ? 1.983 -7.548 5.353 1.00 90.38 73 ARG A C 1
ATOM 569 O O . ARG A 1 73 ? 1.366 -7.923 4.363 1.00 90.38 73 ARG A O 1
ATOM 576 N N . CYS A 1 74 ? 1.511 -7.709 6.594 1.00 90.81 74 CYS A N 1
ATOM 577 C CA . CYS A 1 74 ? 0.254 -8.404 6.891 1.00 90.81 74 CYS A CA 1
ATOM 578 C C . CYS A 1 74 ? -0.991 -7.663 6.369 1.00 90.81 74 CYS A C 1
ATOM 580 O O . CYS A 1 74 ? -2.055 -8.264 6.222 1.00 90.81 74 CYS A O 1
ATOM 582 N N . HIS A 1 75 ? -0.867 -6.369 6.063 1.00 89.25 75 HIS A N 1
ATOM 583 C CA . HIS A 1 75 ? -1.954 -5.560 5.524 1.00 89.25 75 HIS A CA 1
ATOM 584 C C . HIS A 1 75 ? -1.994 -5.540 3.994 1.00 89.25 75 HIS A C 1
ATOM 586 O O . HIS A 1 75 ? -3.016 -5.151 3.428 1.00 89.25 75 HIS A O 1
ATOM 592 N N . VAL A 1 76 ? -0.925 -5.966 3.316 1.00 90.44 76 VAL A N 1
ATOM 593 C CA . VAL A 1 76 ? -0.823 -5.932 1.852 1.00 90.44 76 VAL A CA 1
ATOM 594 C C . VAL A 1 76 ? -1.732 -6.993 1.235 1.00 90.44 76 VAL A C 1
ATOM 596 O O . VAL A 1 76 ? -1.595 -8.179 1.513 1.00 90.44 76 VAL A O 1
ATOM 599 N N . GLN A 1 77 ? -2.651 -6.574 0.361 1.00 89.88 77 GLN A N 1
ATOM 600 C CA . GLN A 1 77 ? -3.551 -7.486 -0.363 1.00 89.88 77 GLN A CA 1
ATOM 601 C C . GLN A 1 77 ? -3.324 -7.470 -1.871 1.00 89.88 77 GLN A C 1
ATOM 603 O O . GLN A 1 77 ? -3.539 -8.473 -2.546 1.00 89.88 77 GLN A O 1
ATOM 608 N N . LYS A 1 78 ? -2.917 -6.323 -2.422 1.00 89.12 78 LYS A N 1
ATOM 609 C CA . LYS A 1 78 ? -2.680 -6.165 -3.854 1.00 89.12 78 LYS A CA 1
ATOM 610 C C . LYS A 1 78 ? -1.422 -5.346 -4.089 1.00 89.12 78 LYS A C 1
ATOM 612 O O . LYS A 1 78 ? -1.283 -4.247 -3.553 1.00 89.12 78 LYS A O 1
ATOM 617 N N . ILE A 1 79 ? -0.554 -5.872 -4.944 1.00 89.06 79 ILE A N 1
ATOM 618 C CA . ILE A 1 79 ? 0.623 -5.178 -5.459 1.00 89.06 79 ILE A CA 1
ATOM 619 C C . ILE A 1 79 ? 0.355 -4.873 -6.930 1.00 89.06 79 ILE A C 1
ATOM 621 O O . ILE A 1 79 ? -0.044 -5.749 -7.695 1.00 89.06 79 ILE A O 1
ATOM 625 N N . ILE A 1 80 ? 0.522 -3.614 -7.310 1.00 87.69 80 ILE A N 1
ATOM 626 C CA . ILE A 1 80 ? 0.417 -3.135 -8.684 1.00 87.69 80 ILE A CA 1
ATOM 627 C C . ILE A 1 80 ? 1.810 -2.684 -9.083 1.00 87.69 80 ILE A C 1
ATOM 629 O O . ILE A 1 80 ? 2.355 -1.778 -8.459 1.00 87.69 80 ILE A O 1
ATOM 633 N N . ILE A 1 81 ? 2.371 -3.316 -10.107 1.00 85.94 81 ILE A N 1
ATOM 634 C CA . ILE A 1 81 ? 3.669 -2.942 -10.657 1.00 85.94 81 ILE A CA 1
ATOM 635 C C . ILE A 1 81 ? 3.397 -2.159 -11.932 1.00 85.94 81 ILE A C 1
ATOM 637 O O . ILE A 1 81 ? 2.860 -2.696 -12.898 1.00 85.94 81 ILE A O 1
ATOM 641 N N . ASP A 1 82 ? 3.720 -0.875 -11.896 1.00 84.62 82 ASP A N 1
ATOM 642 C CA . ASP A 1 82 ? 3.699 0.004 -13.049 1.00 84.62 82 ASP A CA 1
ATOM 643 C C . ASP A 1 82 ? 5.109 0.047 -13.627 1.00 84.62 82 ASP A C 1
ATOM 645 O O . ASP A 1 82 ? 6.002 0.730 -13.119 1.00 84.62 82 ASP A O 1
ATOM 649 N N . THR A 1 83 ? 5.316 -0.765 -14.657 1.00 78.62 83 THR A N 1
ATOM 650 C CA . THR A 1 83 ? 6.597 -0.843 -15.350 1.00 78.62 83 THR A CA 1
ATOM 651 C C . THR A 1 83 ? 6.803 0.333 -16.294 1.00 78.62 83 THR A C 1
ATOM 653 O O . THR A 1 83 ? 7.914 0.509 -16.766 1.00 78.62 83 THR A O 1
ATOM 656 N N . ASN A 1 84 ? 5.794 1.166 -16.573 1.00 76.75 84 ASN A N 1
ATOM 657 C CA . ASN A 1 84 ? 5.928 2.206 -17.582 1.00 76.75 84 ASN A CA 1
ATOM 658 C C . ASN A 1 84 ? 6.879 3.329 -17.132 1.00 76.75 84 ASN A C 1
ATOM 660 O O . ASN A 1 84 ? 6.538 4.194 -16.332 1.00 76.75 84 ASN A O 1
ATOM 664 N N . VAL A 1 85 ? 8.072 3.311 -17.711 1.00 70.75 85 VAL A N 1
ATOM 665 C CA . VAL A 1 85 ? 9.187 4.248 -17.503 1.00 70.75 85 VAL A CA 1
ATOM 666 C C . VAL A 1 85 ? 9.290 5.309 -18.605 1.00 70.75 85 VAL A C 1
ATOM 668 O O . VAL A 1 85 ? 10.192 6.142 -18.576 1.00 70.75 85 VAL A O 1
ATOM 671 N N . GLY A 1 86 ? 8.371 5.306 -19.576 1.00 73.69 86 GLY A N 1
ATOM 672 C CA . GLY A 1 86 ? 8.462 6.144 -20.772 1.00 73.69 86 GLY A CA 1
ATOM 673 C C . GLY A 1 86 ? 9.416 5.584 -21.836 1.00 73.69 86 GLY A C 1
ATOM 674 O O . GLY A 1 86 ? 9.972 4.494 -21.707 1.00 73.69 86 GLY A O 1
ATOM 675 N N . GLY A 1 87 ? 9.565 6.318 -22.941 1.00 76.69 87 GLY A N 1
ATOM 676 C CA . GLY A 1 87 ? 10.431 5.919 -24.054 1.00 76.69 87 GLY A CA 1
ATOM 677 C C . GLY A 1 87 ? 11.917 6.116 -23.739 1.00 76.69 87 GLY A C 1
ATOM 678 O O . GLY A 1 87 ? 12.298 7.145 -23.191 1.00 76.69 87 GLY A O 1
ATOM 679 N N . GLY A 1 88 ? 12.755 5.149 -24.124 1.00 72.00 88 GLY A N 1
ATOM 680 C CA . GLY A 1 88 ? 14.219 5.243 -24.023 1.00 72.00 88 GLY A CA 1
ATOM 681 C C . GLY A 1 88 ? 14.838 4.686 -22.737 1.00 72.00 88 GLY A C 1
ATOM 682 O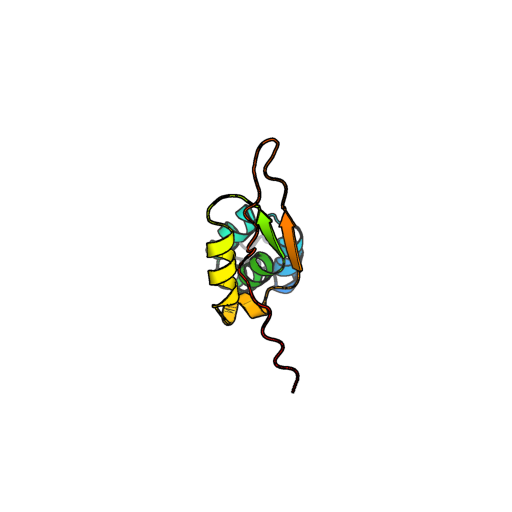 O . GLY A 1 88 ? 16.059 4.693 -22.615 1.00 72.00 88 GLY A O 1
ATOM 683 N N . PHE A 1 89 ? 14.038 4.176 -21.797 1.00 68.81 89 PHE A N 1
ATOM 684 C CA . PHE A 1 89 ? 14.568 3.484 -20.623 1.00 68.81 89 PHE A CA 1
ATOM 685 C C . PHE A 1 89 ? 14.918 2.030 -20.959 1.00 68.81 89 PHE A C 1
ATOM 687 O O . PHE A 1 89 ? 14.067 1.254 -21.400 1.00 68.81 89 PHE A O 1
ATOM 694 N N . GLU A 1 90 ? 16.170 1.652 -20.721 1.00 67.75 90 GLU A N 1
ATOM 695 C CA . GLU A 1 90 ? 16.640 0.282 -20.888 1.00 67.75 90 GLU A CA 1
ATOM 696 C C . GLU A 1 90 ? 16.498 -0.475 -19.564 1.00 67.75 90 GLU A C 1
ATOM 698 O O . GLU A 1 90 ? 17.179 -0.189 -18.575 1.00 67.75 90 GLU A O 1
ATOM 703 N N . TYR A 1 91 ? 15.594 -1.454 -19.528 1.00 65.75 91 TYR A N 1
ATOM 704 C CA . TYR A 1 91 ? 15.457 -2.315 -18.360 1.00 65.75 91 TYR A CA 1
ATOM 705 C C . TYR A 1 91 ? 16.728 -3.139 -18.181 1.00 65.75 91 TYR A C 1
ATOM 707 O O . TYR A 1 91 ? 17.084 -3.967 -19.022 1.00 65.75 91 TYR A O 1
ATOM 715 N N . ARG A 1 92 ? 17.386 -2.965 -17.035 1.00 67.12 92 ARG A N 1
ATOM 716 C CA . ARG A 1 92 ? 18.443 -3.880 -16.613 1.00 67.12 92 ARG A CA 1
ATOM 717 C C . ARG A 1 92 ? 17.808 -5.238 -16.329 1.00 67.12 92 ARG A C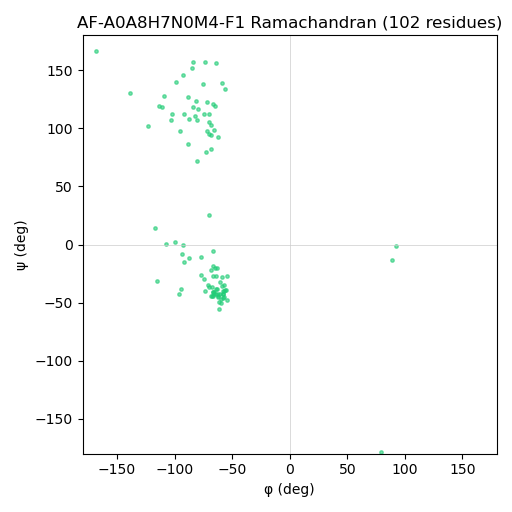 1
ATOM 719 O O . ARG A 1 92 ? 16.922 -5.347 -15.485 1.00 67.12 92 ARG A O 1
ATOM 726 N N . HIS A 1 93 ? 18.249 -6.269 -17.038 1.00 63.00 93 HIS A N 1
ATOM 727 C CA . HIS A 1 93 ? 17.863 -7.645 -16.758 1.00 63.00 93 HIS A CA 1
ATOM 728 C C . HIS A 1 93 ? 18.971 -8.314 -15.944 1.00 63.00 93 HIS A C 1
ATOM 730 O O . HIS A 1 93 ? 20.159 -8.116 -16.205 1.00 63.00 93 HIS A O 1
ATOM 736 N N . ASN A 1 94 ? 18.597 -9.127 -14.958 1.00 61.50 94 ASN A N 1
ATOM 737 C CA . ASN A 1 94 ? 19.568 -9.885 -14.177 1.00 61.50 94 ASN A CA 1
ATOM 738 C C . ASN A 1 94 ? 20.001 -11.139 -14.950 1.00 61.50 94 ASN A C 1
ATOM 740 O O . ASN A 1 94 ? 19.623 -12.251 -14.590 1.00 61.50 94 ASN A O 1
ATOM 744 N N . ALA A 1 95 ? 20.794 -10.969 -16.013 1.00 61.47 95 ALA A N 1
ATOM 745 C CA . ALA A 1 95 ? 21.337 -12.084 -16.801 1.00 61.47 95 ALA A CA 1
ATOM 746 C C . ALA A 1 95 ? 22.099 -13.114 -15.945 1.00 61.47 95 ALA A C 1
ATOM 748 O O . ALA A 1 95 ? 22.186 -14.285 -16.296 1.00 61.47 95 ALA A O 1
ATOM 749 N N . SER A 1 96 ? 22.652 -12.669 -14.815 1.00 64.12 96 SER A N 1
ATOM 750 C CA . SER A 1 96 ? 23.458 -13.460 -13.887 1.00 64.12 96 SER A CA 1
ATOM 751 C C . SER A 1 96 ? 22.667 -14.108 -12.742 1.00 64.12 96 SER A C 1
ATOM 753 O O . SER A 1 96 ? 23.269 -14.781 -11.906 1.00 64.12 96 SER A O 1
ATOM 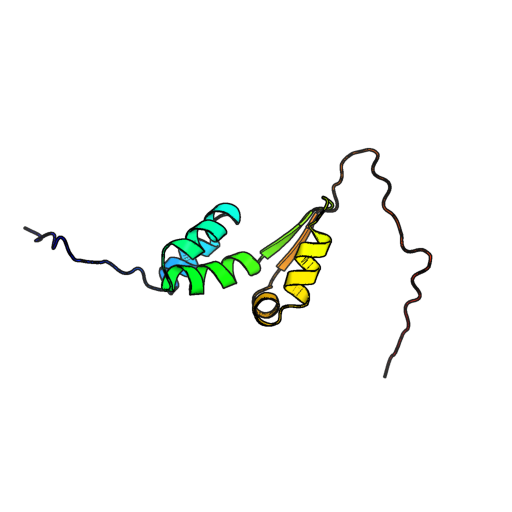755 N N . TYR A 1 97 ? 21.343 -13.923 -12.657 1.00 57.81 97 TYR A N 1
ATOM 756 C CA . TYR A 1 97 ? 20.556 -14.485 -11.555 1.00 57.81 97 TYR A CA 1
ATOM 757 C C . TYR A 1 97 ? 20.242 -15.964 -11.798 1.00 57.81 97 TYR A C 1
ATOM 759 O O . TYR A 1 97 ? 19.412 -16.317 -12.635 1.00 57.81 97 TYR A O 1
ATOM 767 N N . VAL A 1 98 ? 20.904 -16.842 -11.046 1.00 66.62 98 VAL A N 1
ATOM 768 C CA . VAL A 1 98 ? 20.666 -18.289 -11.086 1.00 66.62 98 VAL A CA 1
ATOM 769 C C . VAL A 1 98 ? 19.489 -18.625 -10.171 1.00 66.62 98 VAL A C 1
ATOM 771 O O . VAL A 1 98 ? 19.558 -18.411 -8.963 1.00 66.62 98 VAL A O 1
ATOM 774 N N . ILE A 1 99 ? 18.410 -19.180 -10.731 1.00 63.12 99 ILE A N 1
ATOM 775 C CA . ILE A 1 99 ? 17.306 -19.731 -9.934 1.00 63.12 99 ILE A CA 1
ATOM 776 C C . ILE A 1 99 ? 17.799 -21.031 -9.292 1.00 63.12 99 ILE A C 1
ATOM 778 O O . ILE A 1 99 ? 17.791 -22.092 -9.919 1.00 63.12 99 ILE A O 1
ATOM 782 N N . SER A 1 100 ? 18.220 -20.967 -8.033 1.00 62.50 100 SER A N 1
ATOM 783 C CA . SER A 1 100 ? 18.450 -22.153 -7.212 1.00 62.50 100 SER A CA 1
ATOM 784 C C . SER A 1 100 ? 17.100 -22.797 -6.880 1.00 62.50 100 SER A C 1
ATOM 786 O O . SER A 1 100 ? 16.405 -22.414 -5.942 1.00 62.50 100 SER A O 1
ATOM 788 N N . ARG A 1 101 ? 16.694 -23.787 -7.683 1.00 53.19 101 ARG A N 1
ATOM 789 C CA . ARG A 1 101 ? 15.572 -24.672 -7.348 1.00 53.19 101 ARG A CA 1
ATOM 790 C C . ARG A 1 101 ? 15.973 -25.555 -6.165 1.00 53.19 101 ARG A C 1
ATOM 792 O O . ARG A 1 101 ? 16.532 -26.627 -6.367 1.00 53.19 101 ARG A O 1
ATOM 799 N N . HIS A 1 102 ? 15.639 -25.146 -4.947 1.00 56.22 102 HIS A N 1
ATOM 800 C CA . HIS A 1 102 ? 15.431 -26.104 -3.864 1.00 56.22 102 HIS A CA 1
ATOM 801 C C . HIS A 1 102 ? 13.965 -26.530 -3.889 1.00 56.22 102 HIS A C 1
ATOM 803 O O . HIS A 1 102 ? 13.105 -25.919 -3.266 1.00 56.22 102 HIS A O 1
ATOM 809 N N . LEU A 1 103 ? 13.688 -27.548 -4.705 1.00 50.66 103 LEU A N 1
ATOM 810 C CA . LEU A 1 103 ? 12.510 -28.387 -4.529 1.00 50.66 103 LEU A CA 1
ATOM 811 C C . LEU A 1 103 ? 12.871 -29.429 -3.467 1.00 50.66 103 LEU A C 1
ATOM 813 O O . LEU A 1 103 ? 13.704 -30.298 -3.724 1.00 50.66 103 LEU A O 1
ATOM 817 N N . SER A 1 104 ? 12.265 -29.312 -2.291 1.00 49.41 104 SER A N 1
ATOM 818 C CA . SER A 1 104 ? 12.131 -30.385 -1.302 1.00 49.41 104 SER A CA 1
ATOM 819 C C . SER A 1 104 ? 10.781 -30.240 -0.628 1.00 49.41 104 SER A C 1
ATOM 821 O O . SER A 1 104 ? 10.564 -29.138 -0.071 1.00 49.41 104 SER A O 1
#

pLDDT: mean 79.96, std 13.61, range [40.56, 94.44]

Radius of gyration: 20.36 Å; Cα contacts (8 Å, |Δi|>4): 82; chains: 1; bounding box: 60×52×47 Å

Foldseek 3Di:
DPPPPVPPPPDDDLVRLLVVLLPDDLVVLVVLLVPDVSSVVRSLLSNLQEAEQEPDPPSVVVVVVQVPDPVNVVSHNYYHYHDPPDPPDDDDDPPPDDPPDPDD

Sequence (104 aa):
MLSDDPNSNVKLSADILYFVFSHTDQPTLRNCRLLSHSACSVATPSLFRRLRLSAAEGEAERFLHVAQNESLRCHVQKIIIDTNVGGGFEYRHNASYVISRHLS

Secondary structure (DSSP, 8-state):
-----TT------HHHHHHHHHTS-HHHHHHHTTT-HHHHHHHHHHHHHEEEEESSTTHHHHHHHHHH-HHHHTT--EEEEE----TT--PPP-TT--------

Solvent-accessible surface area (backbone atoms only — not comparable to full-atom values): 6583 Å² total; per-residue (Å²): 135,82,80,82,61,95,76,68,75,79,72,74,50,70,68,58,51,39,58,55,46,72,76,50,55,64,74,58,32,60,56,40,38,74,75,38,74,68,41,26,70,45,23,49,46,54,49,39,24,56,42,74,36,49,67,53,92,66,34,65,60,52,48,50,53,38,66,71,32,67,88,44,40,75,37,50,77,43,80,43,79,41,73,80,66,66,89,88,67,80,80,85,72,71,86,82,69,77,84,80,80,82,84,127